Protein AF-A0A847G7T8-F1 (afdb_monomer_lite)

Structure (mmCIF, N/CA/C/O backbone):
data_AF-A0A847G7T8-F1
#
_entry.id   AF-A0A847G7T8-F1
#
loop_
_atom_site.group_PDB
_atom_site.id
_atom_site.type_symbol
_atom_site.label_atom_id
_atom_site.label_alt_id
_atom_site.label_comp_id
_atom_site.label_asym_id
_atom_site.label_entity_id
_atom_site.label_seq_id
_atom_site.pdbx_PDB_ins_code
_atom_site.Cartn_x
_atom_site.Cartn_y
_atom_site.Cartn_z
_atom_site.occupancy
_atom_site.B_iso_or_equiv
_atom_site.auth_seq_id
_atom_site.auth_comp_id
_atom_site.auth_asym_id
_atom_site.auth_atom_id
_atom_site.pdbx_PDB_model_num
ATOM 1 N N . MET A 1 1 ? 20.162 -1.089 -12.658 1.00 55.19 1 MET A N 1
ATOM 2 C CA . MET A 1 1 ? 20.237 -0.687 -11.232 1.00 55.19 1 MET A CA 1
ATOM 3 C C . MET A 1 1 ? 20.025 0.811 -11.015 1.00 55.19 1 MET A C 1
ATOM 5 O O . MET A 1 1 ? 19.490 1.165 -9.976 1.00 55.19 1 MET A O 1
ATOM 9 N N . MET A 1 2 ? 20.401 1.691 -11.954 1.00 54.00 2 MET A N 1
ATOM 10 C CA . MET A 1 2 ? 20.144 3.139 -11.832 1.00 54.00 2 MET A CA 1
ATOM 11 C C . MET A 1 2 ? 18.671 3.499 -12.119 1.00 54.00 2 MET A C 1
ATOM 13 O O . MET A 1 2 ? 18.040 4.152 -11.298 1.00 54.00 2 MET A O 1
ATOM 17 N N . GLU A 1 3 ? 18.073 2.933 -13.176 1.00 59.72 3 GLU A N 1
ATOM 18 C CA . GLU A 1 3 ? 16.642 3.114 -13.509 1.00 59.72 3 GLU A CA 1
ATOM 19 C C . GLU A 1 3 ? 15.687 2.671 -12.386 1.00 59.72 3 GLU A C 1
ATOM 21 O O . GLU A 1 3 ? 14.643 3.273 -12.150 1.00 59.72 3 GLU A O 1
ATOM 26 N N . THR A 1 4 ? 16.058 1.626 -11.641 1.00 64.75 4 THR A N 1
ATOM 27 C CA . THR A 1 4 ? 15.264 1.120 -10.512 1.00 64.75 4 THR A CA 1
ATOM 28 C C . THR A 1 4 ? 15.287 2.059 -9.306 1.00 64.75 4 THR A C 1
ATOM 30 O O . THR A 1 4 ? 14.327 2.085 -8.540 1.00 64.75 4 THR A O 1
ATOM 33 N N . LEU A 1 5 ? 16.366 2.829 -9.130 1.00 63.31 5 LEU A N 1
ATOM 34 C CA . LEU A 1 5 ? 16.501 3.802 -8.043 1.00 63.31 5 LEU A CA 1
ATOM 35 C C . LEU A 1 5 ? 15.746 5.099 -8.364 1.00 63.31 5 LEU A C 1
ATOM 37 O O . LEU A 1 5 ? 15.078 5.641 -7.486 1.00 63.31 5 LEU A O 1
ATOM 41 N N . GLU A 1 6 ? 15.773 5.546 -9.622 1.00 72.25 6 GLU A N 1
ATOM 42 C CA . GLU A 1 6 ? 14.980 6.694 -10.084 1.00 72.25 6 GLU A CA 1
ATOM 43 C C . GLU A 1 6 ? 13.473 6.419 -10.002 1.00 72.25 6 GLU A C 1
ATOM 45 O O . GLU A 1 6 ? 12.714 7.253 -9.505 1.00 72.25 6 GLU A O 1
ATOM 50 N N . GLY A 1 7 ? 13.039 5.216 -10.396 1.00 77.62 7 GLY A N 1
ATOM 51 C CA . GLY A 1 7 ? 11.641 4.801 -10.258 1.00 77.62 7 GLY A CA 1
ATOM 52 C C . GLY A 1 7 ? 11.165 4.767 -8.801 1.00 77.62 7 GLY A C 1
ATOM 53 O O . GLY A 1 7 ? 10.039 5.169 -8.504 1.00 77.62 7 GLY A O 1
ATOM 54 N N . LEU A 1 8 ? 12.031 4.344 -7.874 1.00 78.69 8 LEU A N 1
ATOM 55 C CA . LEU A 1 8 ? 11.723 4.328 -6.442 1.00 78.69 8 LEU A CA 1
ATOM 56 C C . LEU A 1 8 ? 11.605 5.749 -5.867 1.00 78.69 8 LEU A C 1
ATOM 58 O O . LEU A 1 8 ? 10.700 6.023 -5.081 1.00 78.69 8 LEU A O 1
ATOM 62 N N . ALA A 1 9 ? 12.489 6.659 -6.280 1.00 83.38 9 ALA A N 1
ATOM 63 C CA . ALA A 1 9 ? 12.456 8.054 -5.850 1.00 83.38 9 ALA A CA 1
ATOM 64 C C . ALA A 1 9 ? 11.184 8.770 -6.335 1.00 83.38 9 ALA A C 1
ATOM 66 O O . ALA A 1 9 ? 10.513 9.440 -5.549 1.00 83.38 9 ALA A O 1
ATOM 67 N N . ALA A 1 10 ? 10.804 8.564 -7.600 1.00 85.00 10 ALA A N 1
ATOM 68 C CA . ALA A 1 10 ? 9.567 9.107 -8.156 1.00 85.00 10 ALA A CA 1
ATOM 69 C C . ALA A 1 10 ? 8.323 8.587 -7.415 1.00 85.00 10 ALA A C 1
ATOM 71 O O . ALA A 1 10 ? 7.396 9.350 -7.136 1.00 85.00 10 ALA A O 1
ATOM 72 N N . LEU A 1 11 ? 8.321 7.300 -7.047 1.00 83.00 11 LEU A N 1
ATOM 73 C CA . LEU A 1 11 ? 7.247 6.696 -6.264 1.00 83.00 11 LEU A CA 1
ATOM 74 C C . LEU A 1 11 ? 7.140 7.317 -4.864 1.00 83.00 11 LEU A C 1
ATOM 76 O O . LEU A 1 11 ? 6.041 7.677 -4.446 1.00 83.00 11 LEU A O 1
ATOM 80 N N . ASN A 1 12 ? 8.260 7.476 -4.155 1.00 85.19 12 ASN A N 1
ATOM 81 C CA . ASN A 1 12 ? 8.271 8.082 -2.821 1.00 85.19 12 ASN A CA 1
ATOM 82 C C . ASN A 1 12 ? 7.752 9.527 -2.851 1.00 85.19 12 ASN A C 1
ATOM 84 O O . ASN A 1 12 ? 6.898 9.887 -2.043 1.00 85.19 12 ASN A O 1
ATOM 88 N N . HIS A 1 13 ? 8.178 10.315 -3.839 1.00 86.25 13 HIS A N 1
ATOM 89 C CA . HIS A 1 13 ? 7.702 11.685 -4.023 1.00 86.25 13 HIS A CA 1
ATOM 90 C C . HIS A 1 13 ? 6.187 11.750 -4.305 1.00 86.25 13 HIS A C 1
ATOM 92 O O . HIS A 1 13 ? 5.475 12.599 -3.769 1.00 86.25 13 HIS A O 1
ATOM 98 N N . ALA A 1 14 ? 5.651 10.829 -5.113 1.00 84.62 14 ALA A N 1
ATOM 99 C CA . ALA A 1 14 ? 4.210 10.750 -5.355 1.00 84.62 14 ALA A CA 1
ATOM 100 C C . ALA A 1 14 ? 3.419 10.383 -4.084 1.00 84.62 14 ALA A C 1
ATOM 102 O O . ALA A 1 14 ? 2.346 10.940 -3.837 1.00 84.62 14 ALA A O 1
ATOM 103 N N . VAL A 1 15 ? 3.946 9.468 -3.265 1.00 82.00 15 VAL A N 1
ATOM 104 C CA . VAL A 1 15 ? 3.341 9.081 -1.981 1.00 82.00 15 VAL A CA 1
ATOM 105 C C . VAL A 1 15 ? 3.293 10.271 -1.021 1.00 82.00 15 VAL A C 1
ATOM 107 O O . VAL A 1 15 ? 2.249 10.516 -0.410 1.00 82.00 15 VAL A O 1
ATOM 110 N N . GLU A 1 16 ? 4.372 11.045 -0.942 1.00 87.94 16 GLU A N 1
ATOM 111 C CA . GLU A 1 16 ? 4.453 12.261 -0.128 1.00 87.94 16 GLU A CA 1
ATOM 112 C C . GLU A 1 16 ? 3.414 13.303 -0.537 1.00 87.94 16 GLU A C 1
ATOM 114 O O . GLU A 1 16 ? 2.680 13.800 0.317 1.00 87.94 16 GLU A O 1
ATOM 119 N N . LEU A 1 17 ? 3.258 13.571 -1.835 1.00 84.25 17 LEU A N 1
ATOM 120 C CA . LEU A 1 17 ? 2.258 14.525 -2.328 1.00 84.25 17 LEU A CA 1
ATOM 121 C C . LEU A 1 17 ? 0.815 14.115 -1.993 1.00 84.25 17 LEU A C 1
ATOM 123 O O . LEU A 1 17 ? -0.016 14.961 -1.666 1.00 84.25 17 LEU A O 1
ATOM 127 N N . LEU A 1 18 ? 0.496 12.821 -2.076 1.00 80.31 18 LEU A N 1
ATOM 128 C CA . LEU A 1 18 ? -0.863 12.313 -1.845 1.00 80.31 18 LEU A CA 1
ATOM 129 C C . LEU A 1 18 ? -1.229 12.242 -0.356 1.00 80.31 18 LEU A C 1
ATOM 131 O O . LEU A 1 18 ? -2.389 12.440 0.042 1.00 80.31 18 LEU A O 1
ATOM 135 N N . THR A 1 19 ? -0.250 11.901 0.476 1.00 79.19 19 THR A N 1
ATOM 136 C CA . THR A 1 19 ? -0.478 11.592 1.892 1.00 79.19 19 THR A CA 1
ATOM 137 C C . THR A 1 19 ? -0.072 12.728 2.824 1.00 79.19 19 THR A C 1
ATOM 139 O O . THR A 1 19 ? -0.629 12.821 3.916 1.00 79.19 19 THR A O 1
ATOM 142 N N . GLY A 1 20 ? 0.832 13.610 2.391 1.00 84.62 20 GLY A N 1
ATOM 143 C CA . GLY A 1 20 ? 1.474 14.618 3.235 1.00 84.62 20 GLY A CA 1
ATOM 144 C C . GLY A 1 20 ? 2.491 14.031 4.219 1.00 84.62 20 GLY A C 1
ATOM 145 O O . GLY A 1 20 ? 2.889 14.733 5.143 1.00 84.62 20 GLY A O 1
ATOM 146 N N . LYS A 1 21 ? 2.864 12.753 4.061 1.00 85.44 21 LYS A N 1
ATOM 147 C CA . LYS A 1 21 ? 3.801 12.021 4.921 1.00 85.44 21 LYS A CA 1
ATOM 148 C C . LYS A 1 21 ? 4.860 11.323 4.073 1.00 85.44 21 LYS A C 1
ATOM 150 O O . LYS A 1 21 ? 4.569 10.859 2.971 1.00 85.44 21 LYS A O 1
ATOM 155 N N . THR A 1 22 ? 6.066 11.207 4.608 1.00 89.50 22 THR A N 1
ATOM 156 C CA . THR A 1 22 ? 7.159 10.457 3.977 1.00 89.50 22 THR A CA 1
ATOM 157 C C . THR A 1 22 ? 6.872 8.956 3.962 1.00 89.50 22 THR A C 1
ATOM 159 O O . THR A 1 22 ? 6.125 8.422 4.791 1.00 89.50 22 THR A O 1
ATOM 162 N N . ALA A 1 23 ? 7.498 8.239 3.025 1.00 83.81 23 ALA A N 1
ATOM 163 C CA . ALA A 1 23 ? 7.378 6.783 2.952 1.00 83.81 23 ALA A CA 1
ATOM 164 C C . ALA A 1 23 ? 7.856 6.088 4.243 1.00 83.81 23 ALA A C 1
ATOM 166 O O . ALA A 1 23 ? 7.288 5.066 4.631 1.00 83.81 23 ALA A O 1
ATOM 167 N N . ASP A 1 24 ? 8.856 6.647 4.926 1.00 87.31 24 ASP A N 1
ATOM 168 C CA . ASP A 1 24 ? 9.373 6.109 6.188 1.00 87.31 24 ASP A CA 1
ATOM 169 C C . ASP A 1 24 ? 8.407 6.333 7.353 1.00 87.31 24 ASP A C 1
ATOM 171 O O . ASP A 1 24 ? 8.168 5.415 8.140 1.00 87.31 24 ASP A O 1
ATOM 175 N N . GLU A 1 25 ? 7.777 7.504 7.446 1.00 85.56 25 GLU A N 1
ATOM 176 C CA . GLU A 1 25 ? 6.732 7.750 8.446 1.00 85.56 25 GLU A CA 1
ATOM 177 C C . GLU A 1 25 ? 5.561 6.782 8.261 1.00 85.56 25 GLU A C 1
ATOM 179 O O . GLU A 1 25 ? 5.077 6.196 9.230 1.00 85.56 25 GLU A O 1
ATOM 184 N N . LEU A 1 26 ? 5.143 6.537 7.017 1.00 85.00 26 LEU A N 1
ATOM 185 C CA . LEU A 1 26 ? 4.091 5.567 6.708 1.00 85.00 26 LEU A CA 1
ATOM 186 C C . LEU A 1 26 ? 4.503 4.121 7.011 1.00 85.00 26 LEU A C 1
ATOM 188 O O . LEU A 1 26 ? 3.652 3.311 7.363 1.00 85.00 26 LEU A O 1
ATOM 192 N N . ARG A 1 27 ? 5.784 3.761 6.901 1.00 84.25 27 ARG A N 1
ATOM 193 C CA . ARG A 1 27 ? 6.255 2.416 7.278 1.00 84.25 27 ARG A CA 1
ATOM 194 C C . ARG A 1 27 ? 6.271 2.211 8.788 1.00 84.25 27 ARG A C 1
ATOM 196 O O . ARG A 1 27 ? 5.975 1.112 9.249 1.00 84.25 27 ARG A O 1
ATOM 203 N N . ASN A 1 28 ? 6.605 3.257 9.537 1.00 91.06 28 ASN A N 1
ATOM 204 C CA . ASN A 1 28 ? 6.768 3.195 10.988 1.00 91.06 28 ASN A CA 1
ATOM 205 C C . ASN A 1 28 ? 5.475 3.497 11.760 1.00 91.06 28 ASN A C 1
ATOM 207 O O . ASN A 1 28 ? 5.381 3.175 12.942 1.00 91.06 28 ASN A O 1
ATOM 211 N N . THR A 1 29 ? 4.465 4.078 11.110 1.00 87.38 29 THR A N 1
ATOM 212 C CA . THR A 1 29 ? 3.164 4.332 11.738 1.00 87.38 29 THR A CA 1
ATOM 213 C C . THR A 1 29 ? 2.292 3.074 11.681 1.00 87.38 29 THR A C 1
ATOM 215 O O . THR A 1 29 ? 2.075 2.529 10.596 1.00 87.38 29 THR A O 1
ATOM 218 N N . PRO A 1 30 ? 1.700 2.624 12.796 1.00 89.50 30 PRO A N 1
ATOM 219 C CA . PRO A 1 30 ? 0.712 1.551 12.784 1.00 89.50 30 PRO A CA 1
ATOM 220 C C . PRO A 1 30 ? -0.473 1.828 11.838 1.00 89.50 30 PRO A C 1
ATOM 222 O O . PRO A 1 30 ? -1.024 2.928 11.796 1.00 89.50 30 PRO A O 1
ATOM 225 N N . ILE A 1 31 ? -0.925 0.806 11.100 1.00 82.69 31 ILE A N 1
ATOM 226 C CA . ILE A 1 31 ? -2.025 0.927 10.116 1.00 82.69 31 ILE A CA 1
ATOM 227 C C . ILE A 1 31 ? -3.311 1.490 10.746 1.00 82.69 31 ILE A C 1
ATOM 229 O O . ILE A 1 31 ? -4.058 2.229 10.105 1.00 82.69 31 ILE A O 1
ATOM 233 N N . ASN A 1 32 ? -3.589 1.154 12.008 1.00 85.75 32 ASN A N 1
ATOM 234 C CA . ASN A 1 32 ? -4.762 1.648 12.732 1.00 85.75 32 ASN A CA 1
ATOM 235 C C . ASN A 1 32 ? -4.704 3.162 13.007 1.00 85.75 32 ASN A C 1
ATOM 237 O O . ASN A 1 32 ? -5.756 3.796 13.036 1.00 85.75 32 ASN A O 1
ATOM 241 N N . GLU A 1 33 ? -3.520 3.735 13.211 1.00 86.81 33 GLU A N 1
ATOM 242 C CA . GLU A 1 33 ? -3.320 5.176 13.391 1.00 86.81 33 GLU A CA 1
ATOM 243 C C . GLU A 1 33 ? -3.413 5.902 12.052 1.00 86.81 33 GLU A C 1
ATOM 245 O O . GLU A 1 33 ? -4.191 6.844 11.923 1.00 86.81 33 GLU A O 1
ATOM 250 N N . GLN A 1 34 ? -2.761 5.376 11.009 1.00 84.50 34 GLN A N 1
ATOM 251 C CA . GLN A 1 34 ? -2.890 5.916 9.650 1.00 84.50 34 GLN A CA 1
ATOM 252 C C . GLN A 1 34 ? -4.346 5.970 9.189 1.00 84.50 34 GLN A C 1
ATOM 254 O O . GLN A 1 34 ? -4.795 6.953 8.601 1.00 84.50 34 GLN A O 1
ATOM 259 N N . ARG A 1 35 ? -5.109 4.911 9.478 1.00 83.81 35 ARG A N 1
ATOM 260 C CA . ARG A 1 35 ? -6.531 4.856 9.156 1.00 83.81 35 ARG A CA 1
ATOM 261 C C . ARG A 1 35 ? -7.311 5.957 9.872 1.00 83.81 35 ARG A C 1
ATOM 263 O O . ARG A 1 35 ? -8.126 6.603 9.222 1.00 83.81 35 ARG A O 1
ATOM 270 N N . ARG A 1 36 ? -7.066 6.184 11.168 1.00 87.06 36 ARG A N 1
ATOM 271 C CA . ARG A 1 36 ? -7.740 7.253 11.927 1.00 87.06 36 ARG A CA 1
ATOM 272 C C . ARG A 1 36 ? -7.451 8.626 11.333 1.00 87.06 36 ARG A C 1
ATOM 274 O O . ARG A 1 36 ? -8.389 9.390 11.136 1.00 87.06 36 ARG A O 1
ATOM 281 N N . ASP A 1 37 ? -6.198 8.902 10.989 1.00 86.44 37 ASP A N 1
ATOM 282 C CA . ASP A 1 37 ? -5.802 10.177 10.382 1.00 86.44 37 ASP A CA 1
ATOM 283 C C . ASP A 1 37 ? -6.518 10.413 9.045 1.00 86.44 37 ASP A C 1
ATOM 285 O O . ASP A 1 37 ? -7.031 11.500 8.773 1.00 86.44 37 ASP A O 1
ATOM 289 N N . ILE A 1 38 ? -6.595 9.376 8.207 1.00 83.75 38 ILE A N 1
ATOM 290 C CA . ILE A 1 38 ? -7.268 9.443 6.906 1.00 83.75 38 ILE A CA 1
ATOM 291 C C . ILE A 1 38 ? -8.779 9.629 7.080 1.00 83.75 38 ILE A C 1
ATOM 293 O O . ILE A 1 38 ? -9.376 10.448 6.382 1.00 83.75 38 ILE A O 1
ATOM 297 N N . GLU A 1 39 ? -9.403 8.891 7.999 1.00 87.69 39 GLU A N 1
ATOM 298 C CA . GLU A 1 39 ? -10.833 9.011 8.300 1.00 87.69 39 GLU A CA 1
ATOM 299 C C . GLU A 1 39 ? -11.177 10.402 8.848 1.00 87.69 39 GLU A C 1
ATOM 301 O O . GLU A 1 39 ? -12.167 10.995 8.414 1.00 87.69 39 GLU A O 1
ATOM 306 N N . ALA A 1 40 ? -10.328 10.957 9.720 1.00 86.31 40 ALA A N 1
ATOM 307 C CA . ALA A 1 40 ? -10.459 12.315 10.241 1.00 86.31 40 ALA A CA 1
ATOM 308 C C . ALA A 1 40 ? -10.332 13.369 9.129 1.00 86.31 40 ALA A C 1
ATOM 310 O O . ALA A 1 40 ? -11.144 14.289 9.061 1.00 86.31 40 ALA A O 1
ATOM 311 N N . ARG A 1 41 ? -9.368 13.206 8.211 1.00 82.56 41 ARG A N 1
ATOM 312 C CA . ARG A 1 41 ? -9.171 14.114 7.067 1.00 82.56 41 ARG A CA 1
ATOM 313 C C . ARG A 1 41 ? -10.329 14.071 6.068 1.00 82.56 41 ARG A C 1
ATOM 315 O O . ARG A 1 41 ? -10.696 15.099 5.510 1.00 82.56 41 ARG A O 1
ATOM 322 N N . LEU A 1 42 ? -10.876 12.886 5.801 1.00 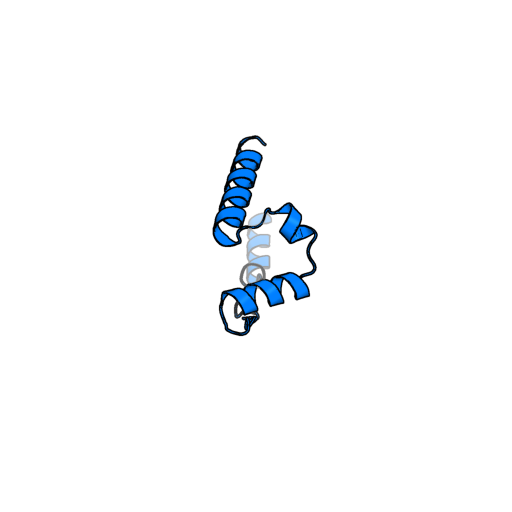82.56 42 LEU A N 1
ATOM 323 C CA . LEU A 1 42 ? -11.926 12.689 4.796 1.00 82.56 42 LEU A CA 1
ATOM 324 C C . LEU A 1 42 ? -13.347 12.865 5.351 1.00 82.56 42 LEU A C 1
ATOM 326 O O . LEU A 1 42 ? -14.296 12.868 4.567 1.00 82.56 42 LEU A O 1
ATOM 330 N N . GLY A 1 43 ? -13.511 12.948 6.676 1.00 86.06 43 GLY A N 1
ATOM 331 C CA . GLY A 1 43 ? -14.817 13.040 7.335 1.00 86.06 43 GLY A CA 1
ATOM 332 C C . GLY A 1 43 ? -15.713 11.815 7.111 1.00 86.06 43 GLY A C 1
ATOM 333 O O . GLY A 1 43 ? -16.928 11.898 7.274 1.00 86.06 43 GLY A O 1
ATOM 334 N N . ARG A 1 44 ? -15.140 10.680 6.689 1.00 83.38 44 ARG A N 1
ATOM 335 C CA . ARG A 1 44 ? -15.873 9.444 6.387 1.00 83.38 44 ARG A CA 1
ATOM 336 C C . ARG A 1 44 ? -15.033 8.207 6.707 1.00 83.38 44 ARG A C 1
ATOM 338 O O . ARG A 1 44 ? -13.822 8.233 6.484 1.00 83.38 44 ARG A O 1
ATOM 345 N N . PRO A 1 45 ? -15.659 7.109 7.169 1.00 83.56 45 PRO A N 1
ATOM 346 C CA . PRO A 1 45 ? -14.948 5.870 7.451 1.00 83.56 45 PRO A CA 1
ATOM 347 C C . PRO A 1 45 ? -14.348 5.275 6.172 1.00 83.56 45 PRO A C 1
ATOM 349 O O . PRO A 1 45 ? -15.006 5.211 5.128 1.00 83.56 45 PRO A O 1
ATOM 352 N N . VAL A 1 46 ? -13.111 4.792 6.263 1.00 80.00 46 VAL A N 1
ATOM 353 C CA . VAL A 1 46 ? -12.429 4.089 5.178 1.00 80.00 46 VAL A CA 1
ATOM 354 C C . VAL A 1 46 ? -13.015 2.684 5.108 1.00 80.00 46 VAL A C 1
ATOM 356 O O . VAL A 1 46 ? -12.833 1.863 6.007 1.00 80.00 46 VAL A O 1
ATOM 359 N N . ARG A 1 47 ? -13.740 2.396 4.024 1.00 73.12 47 ARG A N 1
ATOM 360 C CA . ARG A 1 47 ? -14.241 1.051 3.726 1.00 73.12 47 ARG A CA 1
ATOM 361 C C . ARG A 1 47 ? -13.254 0.351 2.804 1.00 73.12 47 ARG A C 1
ATOM 363 O O . ARG A 1 47 ? -13.174 0.672 1.623 1.00 73.12 47 ARG A O 1
ATOM 370 N N . VAL A 1 48 ? -12.517 -0.615 3.341 1.00 64.69 48 VAL A N 1
ATOM 371 C CA . VAL A 1 48 ? -11.691 -1.511 2.527 1.00 64.69 48 VAL A CA 1
ATOM 372 C C . VAL A 1 48 ? -12.600 -2.602 1.971 1.00 64.69 48 VAL A C 1
ATOM 374 O O . VAL A 1 48 ? -13.028 -3.495 2.698 1.00 64.69 48 VAL A O 1
ATOM 377 N N . MET A 1 49 ? -12.926 -2.516 0.683 1.00 59.06 49 MET A N 1
ATOM 378 C CA . MET A 1 49 ? -13.584 -3.608 -0.030 1.00 59.06 49 MET A CA 1
ATOM 379 C C . MET A 1 49 ? -12.516 -4.507 -0.646 1.00 59.06 49 MET A C 1
ATOM 381 O O . MET A 1 49 ? -11.886 -4.145 -1.639 1.00 59.06 49 MET A O 1
ATOM 385 N N . SER A 1 50 ? -12.316 -5.685 -0.056 1.00 51.41 50 SER A N 1
ATOM 386 C CA . SER A 1 50 ? -11.548 -6.749 -0.698 1.00 51.41 50 SER A CA 1
ATOM 387 C C . SER A 1 50 ? -12.387 -7.315 -1.838 1.00 51.41 50 SER A C 1
ATOM 389 O O . SER A 1 50 ? -13.323 -8.082 -1.617 1.00 51.41 50 SER A O 1
ATOM 391 N N . HIS A 1 51 ? -12.066 -6.918 -3.066 1.00 54.25 51 HIS A N 1
ATOM 392 C CA . HIS A 1 51 ? -12.498 -7.664 -4.239 1.00 54.25 51 HIS A CA 1
ATOM 393 C C . HIS A 1 51 ? -11.592 -8.889 -4.321 1.00 54.25 51 HIS A C 1
ATOM 395 O O . HIS A 1 51 ? -10.580 -8.893 -5.021 1.00 54.25 51 HIS A O 1
ATOM 401 N N . PHE A 1 52 ? -11.921 -9.906 -3.521 1.00 45.84 52 PHE A N 1
ATOM 402 C CA . PHE A 1 52 ? -11.319 -11.229 -3.640 1.00 45.84 52 PHE A CA 1
ATOM 403 C C . PHE A 1 52 ? -11.420 -11.650 -5.117 1.00 45.84 52 PHE A C 1
ATOM 405 O O . PHE A 1 52 ? -12.465 -11.426 -5.736 1.00 45.84 52 PHE A O 1
ATOM 412 N N . PRO A 1 53 ? -10.341 -12.153 -5.733 1.00 49.69 53 PRO A N 1
ATOM 413 C CA . PRO A 1 53 ? -10.215 -12.129 -7.179 1.00 49.69 53 PRO A CA 1
ATOM 414 C C . PRO A 1 53 ? -11.320 -12.947 -7.854 1.00 49.69 53 PRO A C 1
ATOM 416 O O . PRO A 1 53 ? -11.439 -14.148 -7.635 1.00 49.69 53 PRO A O 1
ATOM 419 N N . PHE A 1 54 ? -12.029 -12.321 -8.798 1.00 46.44 54 PHE A N 1
ATOM 420 C CA . PHE A 1 54 ? -12.639 -13.038 -9.928 1.00 46.44 54 PHE A CA 1
ATOM 421 C C . PHE A 1 54 ? -11.574 -13.594 -10.894 1.00 46.44 54 PHE A C 1
ATOM 423 O O . PHE A 1 54 ? -11.898 -14.264 -11.868 1.00 46.44 54 PHE A O 1
ATOM 430 N N . ILE A 1 55 ? -10.283 -13.384 -10.611 1.00 50.94 55 ILE A N 1
ATOM 431 C CA . ILE A 1 55 ? -9.172 -14.133 -11.211 1.00 50.94 55 ILE A CA 1
ATOM 432 C C . ILE A 1 55 ? -9.012 -15.457 -10.447 1.00 50.94 55 ILE A C 1
ATOM 434 O O . ILE A 1 55 ? -7.977 -15.773 -9.872 1.00 50.94 55 ILE A O 1
ATOM 438 N N . GLY A 1 56 ? -10.098 -16.217 -10.378 1.00 47.44 56 GLY A N 1
ATOM 439 C CA . GLY A 1 56 ? -10.165 -17.525 -9.753 1.00 47.44 56 GLY A CA 1
ATOM 440 C C . GLY A 1 56 ? -10.892 -18.463 -10.699 1.00 47.44 56 GLY A C 1
ATOM 441 O O . GLY A 1 56 ? -12.116 -18.476 -10.733 1.00 47.44 56 GLY A O 1
ATOM 442 N N . ARG A 1 57 ? -10.107 -19.271 -11.424 1.00 51.16 57 ARG A N 1
ATOM 443 C CA . ARG A 1 57 ? -10.500 -20.353 -12.353 1.00 51.16 57 ARG A CA 1
A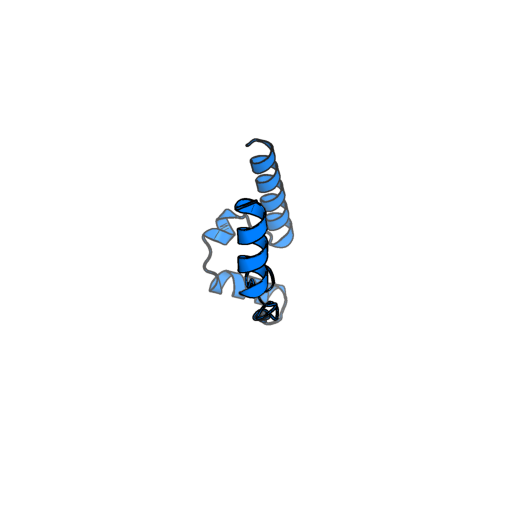TOM 444 C C . ARG A 1 57 ? -10.696 -19.997 -13.832 1.00 51.16 57 ARG A C 1
ATOM 446 O O . ARG A 1 57 ? -11.393 -20.705 -14.550 1.00 51.16 57 ARG A O 1
ATOM 453 N N . GLY A 1 58 ? -9.934 -19.039 -14.352 1.00 52.50 58 GLY A N 1
ATOM 454 C CA . GLY A 1 58 ? -9.316 -19.298 -15.656 1.00 52.50 58 GLY A CA 1
ATOM 455 C C . GLY A 1 58 ? -8.371 -20.480 -15.450 1.00 52.50 58 GLY A C 1
ATOM 456 O O . GLY A 1 58 ? -7.481 -20.382 -14.614 1.00 52.50 58 GLY A O 1
ATOM 457 N N . ASN A 1 59 ? -8.648 -21.626 -16.069 1.00 55.81 59 ASN A N 1
ATOM 458 C CA . ASN A 1 59 ? -7.898 -22.866 -15.889 1.00 55.81 59 ASN A CA 1
ATOM 459 C C . ASN A 1 59 ? -6.385 -22.584 -16.044 1.00 55.81 59 ASN A C 1
ATOM 461 O O . ASN A 1 59 ? -5.902 -22.468 -17.161 1.00 55.81 59 ASN A O 1
ATOM 465 N N . VAL A 1 60 ? -5.635 -22.443 -14.940 1.00 54.91 60 VAL A N 1
ATOM 466 C CA . VAL A 1 60 ? -4.174 -22.171 -14.945 1.00 54.91 60 VAL A CA 1
ATOM 467 C C . VAL A 1 60 ? -3.404 -23.308 -15.639 1.00 54.91 60 VAL A C 1
ATOM 469 O O . VAL A 1 60 ? -2.242 -23.170 -16.004 1.00 54.91 60 VAL A O 1
ATOM 472 N N . MET A 1 61 ? -4.091 -24.427 -15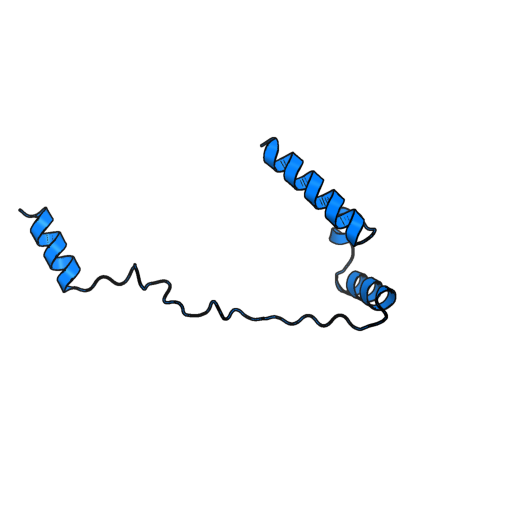.876 1.00 53.31 61 MET A N 1
ATOM 473 C CA . MET A 1 61 ? -3.607 -25.600 -16.582 1.00 53.31 61 MET A CA 1
ATOM 474 C C . MET A 1 61 ? -4.205 -25.748 -17.991 1.00 53.31 61 MET A C 1
ATOM 476 O O . MET A 1 61 ? -3.969 -26.778 -18.610 1.00 53.31 61 MET A O 1
ATOM 480 N N . ARG A 1 62 ? -4.970 -24.780 -18.533 1.00 55.06 62 ARG A N 1
ATOM 481 C CA . ARG A 1 62 ? -5.597 -24.916 -19.872 1.00 55.06 62 ARG A CA 1
ATOM 482 C C . ARG A 1 62 ? -4.567 -25.234 -20.957 1.00 55.06 62 ARG A C 1
ATOM 484 O O . ARG A 1 62 ? -4.846 -26.061 -21.812 1.00 55.06 62 ARG A O 1
ATOM 491 N N . ASP A 1 63 ? -3.371 -24.666 -20.821 1.00 56.97 63 ASP A N 1
ATOM 492 C CA . ASP A 1 63 ? -2.248 -24.871 -21.743 1.00 56.97 63 ASP A CA 1
ATOM 493 C C . ASP A 1 63 ? -1.258 -25.950 -21.258 1.00 56.97 63 ASP A C 1
ATOM 495 O O . ASP A 1 63 ? -0.230 -26.185 -21.886 1.00 56.97 63 ASP A O 1
ATOM 499 N N . ARG A 1 64 ? -1.533 -26.601 -20.117 1.00 59.44 64 ARG A N 1
ATOM 500 C CA . ARG A 1 64 ? -0.679 -27.644 -19.512 1.00 59.44 64 ARG A CA 1
ATOM 501 C C . ARG A 1 64 ? -1.346 -29.017 -19.418 1.00 59.44 64 ARG A C 1
ATOM 503 O O . ARG A 1 64 ? -0.690 -29.972 -19.014 1.00 59.44 64 ARG A O 1
ATOM 510 N N . VAL A 1 65 ? -2.627 -29.139 -19.769 1.00 63.22 65 VAL A N 1
ATOM 511 C CA . VAL A 1 65 ? -3.305 -30.437 -19.888 1.00 63.22 65 VAL A CA 1
ATOM 512 C C . VAL A 1 65 ? -3.213 -30.887 -21.339 1.00 63.22 65 VAL A C 1
ATOM 514 O O . VAL A 1 65 ? -3.979 -30.454 -22.194 1.00 63.22 65 VAL A O 1
ATOM 517 N N . ILE A 1 66 ? -2.242 -31.751 -21.609 1.00 70.69 66 ILE A 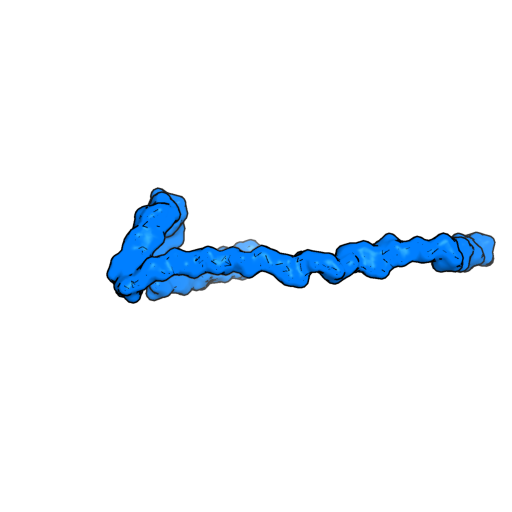N 1
ATOM 518 C CA . ILE A 1 66 ? -2.062 -32.401 -22.906 1.00 70.69 66 ILE A CA 1
ATOM 519 C C . ILE A 1 66 ? -2.844 -33.719 -22.873 1.00 70.69 66 ILE A C 1
ATOM 521 O O . ILE A 1 66 ? -2.759 -34.462 -21.893 1.00 70.69 66 ILE A O 1
ATOM 525 N N . THR A 1 67 ? -3.636 -34.008 -23.910 1.00 74.69 67 THR A N 1
ATOM 526 C CA . THR A 1 67 ? -4.356 -35.289 -23.985 1.00 74.69 67 THR A CA 1
ATOM 527 C C . THR A 1 67 ? -3.393 -36.423 -24.327 1.00 74.69 67 THR A C 1
ATOM 529 O O . THR A 1 67 ? -2.349 -36.206 -24.948 1.00 74.69 67 THR A O 1
ATOM 532 N N . ARG A 1 68 ? -3.748 -37.656 -23.957 1.00 75.94 68 ARG A N 1
ATOM 533 C CA . ARG A 1 68 ? -2.935 -38.836 -24.274 1.00 75.94 68 ARG A CA 1
ATOM 534 C C . ARG A 1 68 ? -2.660 -38.940 -25.777 1.00 75.94 68 ARG A C 1
ATOM 536 O O . ARG A 1 68 ? -1.530 -39.181 -26.173 1.00 75.94 68 ARG A O 1
ATOM 543 N N . GLU A 1 69 ? -3.657 -38.673 -26.613 1.00 83.75 69 GLU A N 1
ATOM 544 C CA . GLU A 1 69 ? -3.554 -38.741 -28.077 1.00 83.75 69 GLU A CA 1
ATOM 545 C C . GLU A 1 69 ? -2.588 -37.697 -28.655 1.00 83.75 69 GLU A C 1
ATOM 547 O O . GLU A 1 69 ? -2.067 -37.855 -29.760 1.00 83.75 69 GLU A O 1
ATOM 552 N N . GLN A 1 70 ? -2.382 -36.584 -27.951 1.00 79.50 70 GLN A N 1
ATOM 553 C CA . GLN A 1 70 ? -1.410 -35.567 -28.332 1.00 79.50 70 GLN A CA 1
ATOM 554 C C . GLN A 1 70 ? 0.015 -36.017 -27.959 1.00 79.50 70 GLN A C 1
ATOM 556 O O . GLN A 1 70 ? 0.914 -35.874 -28.781 1.00 79.50 70 GLN A O 1
ATOM 561 N N . ILE A 1 71 ? 0.194 -36.646 -26.789 1.00 79.56 71 ILE A N 1
ATOM 562 C CA . ILE A 1 71 ? 1.478 -37.227 -26.353 1.00 79.56 71 ILE A CA 1
ATOM 563 C C . ILE A 1 71 ? 1.930 -38.346 -27.301 1.00 79.56 71 ILE A C 1
ATOM 565 O O . ILE A 1 71 ? 3.075 -38.338 -27.740 1.00 79.56 71 ILE A O 1
ATOM 569 N N . GLU A 1 72 ? 1.036 -39.273 -27.654 1.00 85.19 72 GLU A N 1
ATOM 570 C CA . GLU A 1 72 ? 1.342 -40.392 -28.565 1.00 85.19 72 GLU A CA 1
ATOM 571 C C . GLU A 1 72 ? 1.770 -39.878 -29.954 1.00 85.19 72 GLU A C 1
ATOM 573 O O . GLU A 1 72 ? 2.766 -40.330 -30.511 1.00 85.19 72 GLU A O 1
ATOM 578 N N . ARG A 1 73 ? 1.093 -38.846 -30.484 1.00 83.50 73 ARG A N 1
ATOM 579 C CA . ARG A 1 73 ? 1.475 -38.221 -31.765 1.00 83.50 73 ARG A CA 1
ATOM 580 C C . ARG A 1 73 ? 2.844 -37.553 -31.730 1.00 83.50 73 ARG A C 1
ATOM 582 O O . ARG A 1 73 ? 3.543 -37.557 -32.740 1.00 83.50 73 ARG A O 1
ATOM 589 N N . ASP A 1 74 ? 3.199 -36.914 -30.622 1.00 81.06 74 ASP A N 1
ATOM 590 C CA . ASP A 1 74 ? 4.499 -36.258 -30.503 1.00 81.06 74 ASP A CA 1
ATOM 591 C C . ASP A 1 74 ? 5.623 -37.285 -30.285 1.00 81.06 74 ASP A C 1
ATOM 593 O O . ASP A 1 74 ? 6.703 -37.115 -30.849 1.00 81.06 74 ASP A O 1
ATOM 597 N N . LEU A 1 75 ? 5.352 -38.397 -29.591 1.00 75.81 75 LEU A N 1
ATOM 598 C CA . LEU A 1 75 ? 6.241 -39.565 -29.534 1.00 75.81 75 LEU A CA 1
ATOM 599 C C . LEU A 1 75 ? 6.500 -40.156 -30.925 1.00 75.81 75 LEU A C 1
ATOM 601 O O . LEU A 1 75 ? 7.656 -40.341 -31.299 1.00 75.81 75 LEU A O 1
ATOM 605 N N . ASP A 1 76 ? 5.450 -40.374 -31.718 1.00 84.44 76 ASP A N 1
ATOM 606 C CA . ASP A 1 76 ? 5.568 -40.914 -33.078 1.00 84.44 76 ASP A CA 1
ATOM 607 C C . ASP A 1 76 ? 6.399 -40.018 -34.010 1.00 84.44 76 ASP A C 1
ATOM 609 O O . ASP A 1 76 ? 7.099 -40.520 -34.891 1.00 84.44 76 ASP A O 1
ATOM 613 N N . LYS A 1 77 ? 6.347 -38.690 -33.831 1.00 73.50 77 LYS A N 1
ATOM 614 C CA . LYS A 1 77 ? 7.189 -37.746 -34.587 1.00 73.50 77 LYS A CA 1
ATOM 615 C C . LYS A 1 77 ? 8.659 -37.808 -34.188 1.00 73.50 77 LYS A C 1
ATOM 617 O O . LYS A 1 77 ? 9.501 -37.557 -35.035 1.00 73.50 77 LYS A O 1
ATOM 622 N N . ILE A 1 78 ? 8.956 -38.059 -32.912 1.00 74.44 78 ILE A N 1
ATOM 623 C CA . ILE A 1 78 ? 10.333 -38.139 -32.397 1.00 74.44 78 ILE A CA 1
ATOM 624 C C . ILE A 1 78 ? 10.980 -39.475 -32.783 1.00 74.44 78 ILE A C 1
ATOM 626 O O . ILE A 1 78 ? 12.190 -39.537 -32.982 1.00 74.44 78 ILE A O 1
ATOM 630 N N . LEU A 1 79 ? 10.184 -40.545 -32.857 1.00 70.69 79 LEU A N 1
ATOM 631 C CA . LEU A 1 79 ? 10.647 -41.900 -33.168 1.00 70.69 79 LEU A CA 1
ATOM 632 C C . LEU A 1 79 ? 10.747 -42.202 -34.677 1.00 70.69 79 LEU A C 1
ATOM 634 O O . LEU A 1 79 ? 11.221 -43.282 -35.034 1.00 70.69 79 LEU A O 1
ATOM 638 N N . ARG A 1 80 ? 10.305 -41.289 -35.550 1.00 54.94 80 ARG A N 1
ATOM 639 C CA . ARG 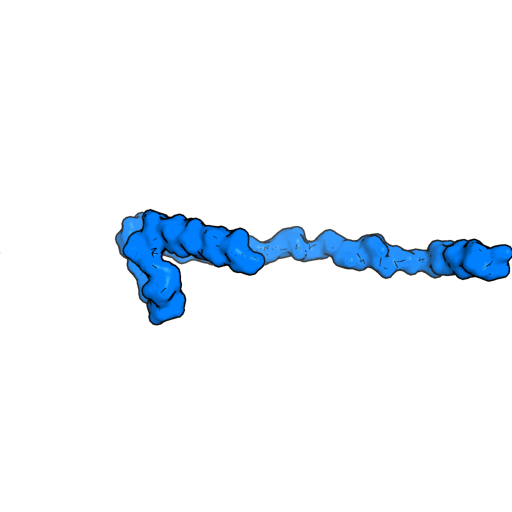A 1 80 ? 10.518 -41.341 -37.007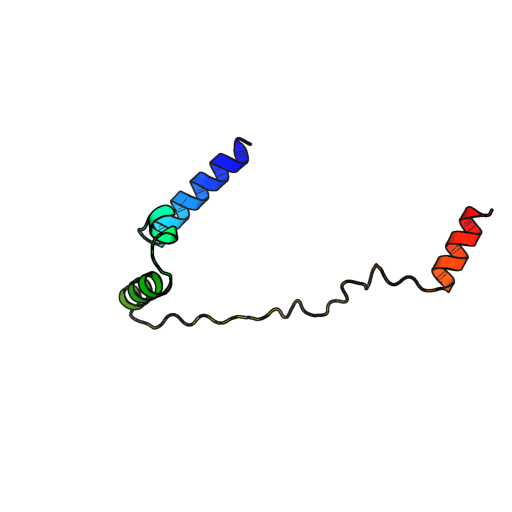 1.00 54.94 80 ARG A CA 1
ATOM 640 C C . ARG A 1 80 ? 11.729 -40.519 -37.420 1.00 54.94 80 ARG A C 1
ATOM 642 O O . ARG A 1 80 ? 12.407 -40.968 -38.369 1.00 54.94 80 ARG A O 1
#

Sequence (80 aa):
MMETLEGLAALNHAVELLTGKTADELRNTPINEQRRDIEARLGRPVRVMSHFPFIGRGNVMRDRVITREQIERDLDKILR

Foldseek 3Di:
DVVVVVVVVVVQVVCCVVQVDGPVCVVPDDPVVSQVVVCVVVVHHDDDDPPPDPPPDPPPCPVPDDDPVRVVVVVVVVVD

Radius of gyration: 25.23 Å; chains: 1; bounding box: 36×56×50 Å

pLDDT: mean 74.32, std 13.5, range [45.84, 91.06]

Secondary structure (DSSP, 8-state):
-HHHHHHHHHHHHHHHHHHSS-HHHHHHS-HHHHHHHHHHHHTS---------S-S-S-TTTTT---HHHHHHHHHHH--